Protein AF-A0A7C5I8J3-F1 (afdb_monomer)

Secondary structure (DSSP, 8-state):
--HHHHHHHHHHHHHHHHHHHHHHHHHHHHHHHHHHHHHHHHHHHHHHHHHHHHHHHHHHHHHHHHHHHHHHTT-HHHHHHHHHHHHHHHHHHHHHHHHHGGG--SHHHHHHHHHHHHHHHHHHHHHHHHHHHHHTT---

Mean predicted aligned error: 12.27 Å

Radius of gyration: 30.7 Å; Cα contacts (8 Å, |Δi|>4): 65; chains: 1; bounding box: 68×22×95 Å

Solvent-accessible surface area (backbone atoms only — not comparable to full-atom values): 7426 Å² total; per-residue (Å²): 135,61,70,66,63,57,50,52,50,52,54,50,52,50,49,52,50,52,50,52,52,47,53,51,52,51,54,51,51,51,52,51,49,54,53,48,51,53,51,49,52,53,51,51,51,52,55,51,49,53,51,50,42,54,48,26,53,50,48,25,53,51,18,51,53,41,26,56,52,18,60,75,68,71,34,66,68,55,21,54,53,15,50,51,47,22,54,55,25,48,53,52,35,54,50,49,52,62,67,47,52,84,69,44,82,49,69,67,52,46,46,54,50,48,55,51,52,51,50,48,65,62,46,52,60,54,53,52,52,49,53,55,28,58,74,68,70,53,78,129

Structure (mmCIF, N/CA/C/O backbone):
data_AF-A0A7C5I8J3-F1
#
_entry.id   AF-A0A7C5I8J3-F1
#
loop_
_atom_site.group_PDB
_atom_site.id
_atom_site.type_symbol
_atom_site.label_atom_id
_atom_site.label_alt_id
_atom_site.label_comp_id
_atom_site.label_asym_id
_atom_site.label_entity_id
_atom_site.label_seq_id
_atom_site.pdbx_PDB_ins_code
_atom_site.Cartn_x
_atom_site.Cartn_y
_atom_site.Cartn_z
_atom_site.occupancy
_atom_site.B_iso_or_equiv
_atom_site.auth_seq_id
_atom_site.auth_comp_id
_atom_site.auth_asym_id
_atom_site.auth_atom_id
_atom_site.pdbx_PDB_model_num
ATOM 1 N N . MET A 1 1 ? -47.243 6.351 64.656 1.00 54.06 1 MET A N 1
ATOM 2 C CA . MET A 1 1 ? -46.276 6.703 63.588 1.00 54.06 1 MET A CA 1
ATOM 3 C C . MET A 1 1 ? -46.501 8.153 63.192 1.00 54.06 1 MET A C 1
ATOM 5 O O . MET A 1 1 ? -47.530 8.449 62.604 1.00 54.06 1 MET A O 1
ATOM 9 N N . THR A 1 2 ? -45.599 9.058 63.569 1.00 67.75 2 THR A N 1
ATOM 10 C CA . THR A 1 2 ? -45.704 10.493 63.262 1.00 67.75 2 THR A CA 1
ATOM 11 C C . THR A 1 2 ? -45.425 10.755 61.780 1.00 67.75 2 THR A C 1
ATOM 13 O O . THR A 1 2 ? -44.567 10.112 61.175 1.00 67.75 2 THR A O 1
ATOM 16 N N . ILE A 1 3 ? -46.170 11.692 61.189 1.00 67.44 3 ILE A N 1
ATOM 17 C CA . ILE A 1 3 ? -46.154 12.052 59.759 1.00 67.44 3 ILE A CA 1
ATOM 18 C C . ILE A 1 3 ? -44.727 12.327 59.245 1.00 67.44 3 ILE A C 1
ATOM 20 O O . ILE A 1 3 ? -44.374 11.885 58.152 1.00 67.44 3 ILE A O 1
ATOM 24 N N . GLY A 1 4 ? -43.863 12.923 60.076 1.00 66.44 4 GLY A N 1
ATOM 25 C CA . GLY A 1 4 ? -42.452 13.162 59.748 1.00 66.44 4 GLY A CA 1
ATOM 26 C C . GLY A 1 4 ? -41.639 11.894 59.455 1.00 66.44 4 GLY A C 1
ATOM 27 O O . GLY A 1 4 ? -40.790 11.906 58.569 1.00 66.44 4 GLY A O 1
ATOM 28 N N . LYS A 1 5 ? -41.940 10.763 60.113 1.00 70.94 5 LYS A N 1
ATOM 29 C CA . LYS A 1 5 ? -41.229 9.491 59.891 1.00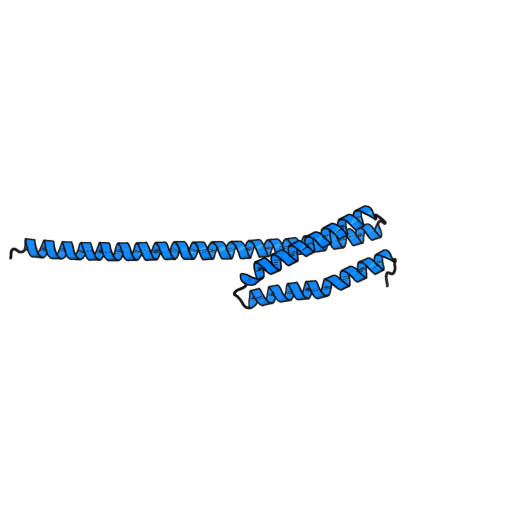 70.94 5 LYS A CA 1
ATOM 30 C C . LYS A 1 5 ? -41.603 8.844 58.549 1.00 70.94 5 LYS A C 1
ATOM 32 O O . LYS A 1 5 ? -40.764 8.192 57.940 1.00 70.94 5 LYS A O 1
ATOM 37 N N . LYS A 1 6 ? -42.837 9.049 58.066 1.00 63.47 6 LYS A N 1
ATOM 38 C CA . LYS A 1 6 ? -43.273 8.608 56.725 1.00 63.47 6 LYS A CA 1
ATOM 39 C C . LYS A 1 6 ? -42.692 9.494 55.623 1.00 63.47 6 LYS A C 1
ATOM 41 O O . LYS A 1 6 ? -42.271 8.973 54.595 1.00 63.47 6 LYS A O 1
ATOM 46 N N . LEU A 1 7 ? -42.624 10.805 55.867 1.00 75.06 7 LEU A N 1
ATOM 47 C CA . LEU A 1 7 ? -42.045 11.758 54.923 1.00 75.06 7 LEU A CA 1
ATOM 48 C C . LEU A 1 7 ? -40.552 11.471 54.705 1.00 75.06 7 LEU A C 1
ATOM 50 O O . LEU A 1 7 ? -40.147 11.248 53.568 1.00 75.06 7 LEU A O 1
ATOM 54 N N . MET A 1 8 ? -39.773 11.337 55.788 1.00 79.62 8 MET A N 1
ATOM 55 C CA . MET A 1 8 ? -38.348 10.981 55.710 1.00 79.62 8 MET A CA 1
ATOM 56 C C . MET A 1 8 ? -38.104 9.640 55.012 1.00 79.62 8 MET A C 1
ATOM 58 O O . MET A 1 8 ? -37.170 9.534 54.223 1.00 79.62 8 MET A O 1
ATOM 62 N N . LEU A 1 9 ? -38.950 8.631 55.257 1.00 81.19 9 LEU A N 1
ATOM 63 C CA . LEU A 1 9 ? -38.836 7.338 54.579 1.00 81.19 9 LEU A CA 1
ATOM 64 C C . LEU A 1 9 ? -39.049 7.485 53.063 1.00 81.19 9 LEU A C 1
ATOM 66 O O . LEU A 1 9 ? -38.284 6.930 52.283 1.00 81.19 9 LEU A O 1
ATOM 70 N N . SER A 1 10 ? -40.048 8.270 52.642 1.00 77.50 10 SER A N 1
ATOM 71 C CA . SER A 1 10 ? -40.313 8.510 51.218 1.00 77.50 10 SER A CA 1
ATOM 72 C C . SER A 1 10 ? -39.188 9.292 50.535 1.00 77.50 10 SER A C 1
ATOM 74 O O . SER A 1 10 ? -38.764 8.923 49.443 1.00 77.50 10 SER A O 1
ATOM 76 N N . THR A 1 11 ? -38.638 10.313 51.202 1.00 82.06 11 THR A N 1
ATOM 77 C CA . THR A 1 11 ? -37.512 11.099 50.687 1.00 82.06 11 THR A CA 1
ATOM 78 C C . THR A 1 11 ? -36.257 10.241 50.560 1.00 82.06 11 THR A C 1
ATOM 80 O O . THR A 1 11 ? -35.567 10.328 49.549 1.00 82.06 11 THR A O 1
ATOM 83 N N . ALA A 1 12 ? -35.985 9.370 51.538 1.00 81.00 12 ALA A N 1
ATOM 84 C CA . ALA A 1 12 ? -34.849 8.454 51.492 1.00 81.00 12 ALA A CA 1
ATOM 85 C C . ALA A 1 12 ? -34.964 7.452 50.331 1.00 81.00 12 ALA A C 1
ATOM 87 O O . ALA A 1 12 ? -33.996 7.241 49.604 1.00 81.00 12 ALA A O 1
ATOM 88 N N . VAL A 1 13 ? -36.155 6.885 50.106 1.00 82.56 13 VAL A N 1
ATOM 89 C CA . VAL A 1 13 ? -36.412 5.976 48.975 1.00 82.56 13 VAL A CA 1
ATOM 90 C C . VAL A 1 13 ? -36.240 6.692 47.633 1.00 82.56 13 VAL A C 1
ATOM 92 O O . VAL A 1 13 ? -35.612 6.146 46.727 1.00 82.56 13 VAL A O 1
ATOM 95 N N . LEU A 1 14 ? -36.735 7.928 47.513 1.00 76.31 14 LEU A N 1
ATOM 96 C CA . LEU A 1 14 ? -36.566 8.736 46.305 1.00 76.31 14 LEU A CA 1
ATOM 97 C C . LEU A 1 14 ? -35.083 9.019 46.021 1.00 76.31 14 LEU A C 1
ATOM 99 O O . LEU A 1 14 ? -34.639 8.911 44.881 1.00 76.31 14 LEU A O 1
ATOM 103 N N . PHE A 1 15 ? -34.304 9.323 47.062 1.00 84.75 15 PHE A N 1
ATOM 104 C CA . PHE A 1 15 ? -32.867 9.571 46.945 1.00 84.75 15 PHE A CA 1
ATOM 105 C C . PHE A 1 15 ? -32.113 8.334 46.447 1.00 84.75 15 PHE A C 1
ATOM 107 O O . PHE A 1 15 ? -31.292 8.440 45.540 1.00 84.75 15 PHE A O 1
ATOM 114 N N . VAL A 1 16 ? -32.427 7.152 46.985 1.00 84.56 16 VAL A N 1
ATOM 115 C CA . VAL A 1 16 ? -31.823 5.883 46.546 1.00 84.56 16 VAL A CA 1
ATOM 116 C C . VAL A 1 16 ? -32.159 5.586 45.084 1.00 84.56 16 VAL A C 1
ATOM 118 O O . VAL A 1 16 ? -31.279 5.178 44.328 1.00 84.56 16 VAL A O 1
ATOM 121 N N . LEU A 1 17 ? -33.399 5.843 44.660 1.00 70.38 17 LEU A N 1
ATOM 122 C CA . LEU A 1 17 ? -33.818 5.698 43.264 1.00 70.38 17 LEU A CA 1
ATOM 123 C C . LEU A 1 17 ? -33.049 6.639 42.332 1.00 70.38 17 LEU A C 1
ATOM 125 O O . LEU A 1 17 ? -32.536 6.196 41.307 1.00 70.38 17 LEU A O 1
ATOM 129 N N . ILE A 1 18 ? -32.918 7.915 42.702 1.00 78.50 18 ILE A N 1
ATOM 130 C CA . ILE A 1 18 ? -32.176 8.905 41.907 1.00 78.50 18 ILE A CA 1
ATOM 131 C C . ILE A 1 18 ? -30.697 8.517 41.806 1.00 78.50 18 ILE A C 1
ATOM 133 O O . ILE A 1 18 ? -30.127 8.549 40.714 1.00 78.50 18 ILE A O 1
ATOM 137 N N . VAL A 1 19 ? -30.079 8.099 42.914 1.00 80.25 19 VAL A N 1
ATOM 138 C CA . VAL A 1 19 ? -28.679 7.649 42.930 1.00 80.25 19 VAL A CA 1
ATOM 139 C C . VAL A 1 19 ? -28.504 6.398 42.065 1.00 80.25 19 VAL A C 1
ATOM 141 O O . VAL A 1 19 ? -27.575 6.340 41.262 1.00 80.25 19 VAL A O 1
ATOM 144 N N . GLY A 1 20 ? -29.426 5.435 42.149 1.00 74.06 20 GLY A N 1
ATOM 145 C CA . GLY A 1 20 ? -29.401 4.224 41.326 1.00 74.06 20 GLY A CA 1
ATOM 146 C C . GLY A 1 20 ? -29.495 4.521 39.825 1.00 74.06 20 GLY A C 1
ATOM 147 O O . GLY A 1 20 ? -28.692 4.013 39.042 1.00 74.06 20 GLY A O 1
ATOM 148 N N . ILE A 1 21 ? -30.416 5.404 39.423 1.00 68.44 21 ILE A N 1
ATOM 149 C CA . ILE A 1 21 ? -30.555 5.850 38.026 1.00 68.44 21 ILE A CA 1
ATOM 150 C C . ILE A 1 21 ? -29.317 6.636 37.568 1.00 68.44 21 ILE A C 1
ATOM 152 O O . ILE A 1 21 ? -28.889 6.484 36.422 1.00 68.44 21 ILE A O 1
ATOM 156 N N . SER A 1 22 ? -28.707 7.432 38.449 1.00 75.44 22 SER A N 1
ATOM 157 C CA . SER A 1 22 ? -27.502 8.214 38.134 1.00 75.44 22 SER A CA 1
ATOM 158 C C . SER A 1 22 ? -26.294 7.313 37.880 1.00 75.44 22 SER A C 1
ATOM 160 O O . SER A 1 22 ? -25.596 7.496 36.886 1.00 75.44 22 SER A O 1
ATOM 162 N N . ILE A 1 23 ? -26.083 6.292 38.718 1.00 76.56 23 ILE A N 1
ATOM 163 C CA . ILE A 1 23 ? -25.011 5.302 38.529 1.00 76.56 23 ILE A CA 1
ATOM 164 C C . ILE A 1 23 ? -25.228 4.534 37.223 1.00 76.56 23 IL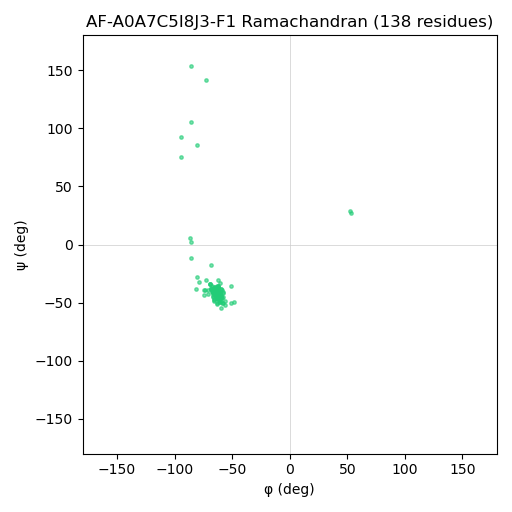E A C 1
ATOM 166 O O . ILE A 1 23 ? -24.293 4.369 36.438 1.00 76.56 23 ILE A O 1
ATOM 170 N N . ASN A 1 24 ? -26.467 4.110 36.958 1.00 67.38 24 ASN A N 1
ATOM 171 C CA . ASN A 1 24 ? -26.798 3.394 35.732 1.00 67.38 24 ASN A CA 1
ATOM 172 C C . ASN A 1 24 ? -26.533 4.258 34.487 1.00 67.38 24 ASN A C 1
ATOM 174 O O . ASN A 1 24 ? -25.839 3.819 33.572 1.00 67.38 24 ASN A O 1
ATOM 178 N N . THR A 1 25 ? -26.992 5.512 34.492 1.00 69.94 25 THR A N 1
ATOM 179 C CA . THR A 1 25 ? -26.761 6.483 33.407 1.00 69.94 25 THR A CA 1
ATOM 180 C C . THR A 1 25 ? -25.274 6.764 33.202 1.00 69.94 25 THR A C 1
ATOM 182 O O . THR A 1 25 ? -24.804 6.760 32.068 1.00 69.94 25 THR A O 1
ATOM 185 N N . PHE A 1 26 ? -24.511 6.942 34.282 1.00 73.75 26 PHE A N 1
ATOM 186 C CA . PHE A 1 26 ? -23.070 7.177 34.203 1.00 73.75 26 PHE A CA 1
ATOM 187 C C . PHE A 1 26 ? -22.326 5.968 33.623 1.00 73.75 26 PHE A C 1
ATOM 189 O O . PHE A 1 26 ? -21.450 6.128 32.778 1.00 73.75 26 PHE A O 1
ATOM 196 N N . SER A 1 27 ? -22.716 4.752 34.014 1.00 67.50 27 SER A N 1
ATOM 197 C CA . SER A 1 27 ? -22.131 3.519 33.478 1.00 67.50 27 SER A CA 1
ATOM 198 C C . SER A 1 27 ? -22.488 3.268 32.007 1.00 67.50 27 SER A C 1
ATOM 200 O O . SER A 1 27 ? -21.672 2.751 31.249 1.00 67.50 27 SER A O 1
ATOM 202 N N . ALA A 1 28 ? -23.693 3.648 31.579 1.00 58.81 28 ALA A N 1
ATOM 203 C CA . ALA A 1 28 ? -24.101 3.562 30.182 1.00 58.81 28 ALA A CA 1
ATOM 204 C C . ALA A 1 28 ? -23.361 4.602 29.326 1.00 58.81 28 ALA A C 1
ATOM 206 O O . ALA A 1 28 ? -22.864 4.269 28.253 1.00 58.81 28 ALA A O 1
ATOM 207 N N . ALA A 1 29 ? -23.225 5.832 29.828 1.00 62.09 29 ALA A N 1
ATOM 208 C CA . ALA A 1 29 ? -22.487 6.900 29.162 1.00 62.09 29 ALA A CA 1
ATOM 209 C C . ALA A 1 29 ? -20.991 6.573 29.024 1.00 62.09 29 ALA A C 1
ATOM 211 O O . ALA A 1 29 ? -20.419 6.804 27.962 1.00 62.09 29 ALA A O 1
ATOM 212 N N . SER A 1 30 ? -20.365 5.984 30.048 1.00 66.31 30 SER A N 1
ATOM 213 C CA . SER A 1 30 ? -18.953 5.588 29.978 1.00 66.31 30 SER A CA 1
ATOM 214 C C . SER A 1 30 ? -18.710 4.427 29.011 1.00 66.31 30 SER A C 1
ATOM 216 O O . SER A 1 30 ? -17.739 4.462 28.261 1.00 66.31 30 SER A O 1
ATOM 218 N N . ARG A 1 31 ? -19.618 3.441 28.955 1.00 65.44 31 ARG A N 1
ATOM 219 C CA . ARG A 1 31 ? -19.559 2.340 27.973 1.00 65.44 31 ARG A CA 1
ATOM 220 C C . ARG A 1 31 ? -19.752 2.824 26.538 1.00 65.44 31 ARG A C 1
ATOM 222 O O . ARG A 1 31 ? -19.065 2.348 25.641 1.00 65.44 31 ARG A O 1
ATOM 229 N N . LEU A 1 32 ? -20.670 3.766 26.321 1.00 57.78 32 LEU A N 1
ATOM 230 C CA . LEU A 1 32 ? -20.849 4.407 25.019 1.00 57.78 32 LEU A CA 1
ATOM 231 C C . LEU A 1 32 ? -19.606 5.208 24.624 1.00 57.78 32 LEU A C 1
ATOM 233 O O . LEU A 1 32 ? -19.183 5.116 23.480 1.00 57.78 32 LEU A O 1
ATOM 237 N N . GLY A 1 33 ? -18.991 5.928 25.568 1.00 60.72 33 GLY A N 1
ATOM 238 C CA . GLY A 1 33 ? -17.736 6.648 25.344 1.00 60.72 33 GLY A CA 1
ATOM 239 C C . GLY A 1 33 ? -16.606 5.725 24.888 1.00 60.72 33 GLY A C 1
ATOM 240 O O . GLY A 1 33 ? -16.007 5.977 23.848 1.00 60.72 33 GLY A O 1
ATOM 241 N N . SER A 1 34 ? -16.381 4.612 25.595 1.00 64.12 34 SER A N 1
ATOM 242 C CA . SER A 1 34 ? -15.335 3.648 25.224 1.00 64.12 34 SER A CA 1
ATOM 243 C C . SER A 1 34 ? -15.615 2.945 23.891 1.00 64.12 34 SER A C 1
ATOM 245 O O . SER A 1 34 ? -14.701 2.719 23.109 1.00 64.12 34 SER A O 1
ATOM 247 N N . GLN A 1 35 ? -16.878 2.614 23.599 1.00 61.41 35 GLN A N 1
ATOM 248 C CA . GLN A 1 35 ? -17.250 2.013 22.311 1.00 61.41 35 GLN A CA 1
ATOM 249 C C . GLN A 1 35 ? -17.093 2.997 21.150 1.00 61.41 35 GLN A C 1
ATOM 251 O O . GLN A 1 35 ? -16.673 2.607 20.065 1.00 61.41 35 GLN A O 1
ATOM 256 N N . LEU A 1 36 ? -17.424 4.270 21.370 1.00 55.94 36 LEU A N 1
ATOM 257 C CA . LEU A 1 36 ? -17.260 5.316 20.371 1.00 55.94 36 LEU A CA 1
ATOM 258 C C . LEU A 1 36 ? -15.774 5.565 20.086 1.00 55.94 36 LEU A C 1
A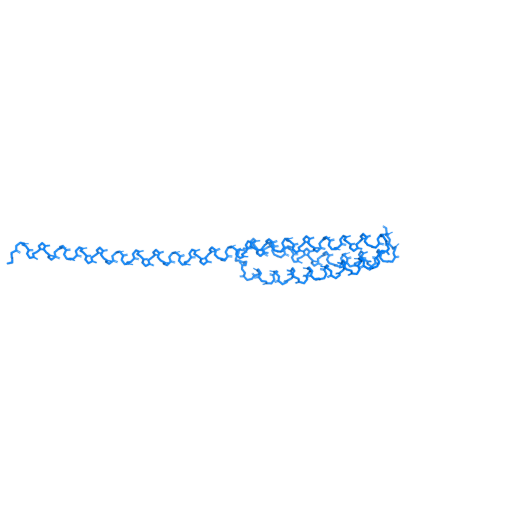TOM 260 O O . LEU A 1 36 ? -15.401 5.687 18.927 1.00 55.94 36 LEU A O 1
ATOM 264 N N . GLU A 1 37 ? -14.927 5.575 21.114 1.00 64.19 37 GLU A N 1
ATOM 265 C CA . GLU A 1 37 ? -13.472 5.712 20.979 1.00 64.19 37 GLU A CA 1
ATOM 266 C C . GLU A 1 37 ? -12.840 4.533 20.215 1.00 64.19 37 GLU A C 1
ATOM 268 O O . GLU A 1 37 ? -12.023 4.748 19.317 1.00 64.19 37 GLU A O 1
ATOM 273 N N . ASP A 1 38 ? -13.291 3.300 20.470 1.00 65.69 38 ASP A N 1
ATOM 274 C CA . ASP A 1 38 ? -12.876 2.107 19.717 1.00 65.69 38 ASP A CA 1
ATOM 275 C C . ASP A 1 38 ? -13.285 2.176 18.237 1.00 65.69 38 ASP A C 1
ATOM 277 O O . ASP A 1 38 ? -12.494 1.848 17.348 1.00 65.69 38 ASP A O 1
ATOM 281 N N . VAL A 1 39 ? -14.520 2.603 17.951 1.00 60.19 39 VAL A N 1
ATOM 282 C CA . VAL A 1 39 ? -15.017 2.760 16.574 1.00 60.19 39 VAL A CA 1
ATOM 283 C C . VAL A 1 39 ? -14.260 3.873 15.857 1.00 60.19 39 VAL A C 1
ATOM 285 O O . VAL A 1 39 ? -13.815 3.677 14.729 1.00 60.19 39 VAL A O 1
ATOM 288 N N . ILE A 1 40 ? -14.056 5.012 16.520 1.00 59.59 40 ILE A N 1
ATOM 289 C CA . ILE A 1 40 ? -13.299 6.144 15.982 1.00 59.59 40 ILE A CA 1
ATOM 290 C C . ILE A 1 40 ? -11.867 5.715 15.648 1.00 59.59 40 ILE A C 1
ATOM 292 O O . ILE A 1 40 ? -11.391 5.990 14.551 1.00 59.59 40 ILE A O 1
ATOM 296 N N . THR A 1 41 ? -11.196 4.992 16.545 1.00 62.38 41 THR A N 1
ATOM 297 C CA . THR A 1 41 ? -9.820 4.524 16.325 1.00 62.38 41 THR A CA 1
ATOM 298 C C . THR A 1 41 ? -9.739 3.565 15.138 1.00 62.38 41 THR A C 1
ATOM 300 O O . THR A 1 41 ? -8.871 3.716 14.281 1.00 62.38 41 THR A O 1
ATOM 303 N N . LYS A 1 42 ? -10.674 2.612 15.027 1.00 62.06 42 LYS A N 1
ATOM 304 C CA . LYS A 1 42 ? -10.728 1.684 13.886 1.00 62.06 42 LYS A CA 1
ATOM 305 C C . LYS A 1 42 ? -11.005 2.400 12.565 1.00 62.06 42 LYS A C 1
ATOM 307 O O . LYS A 1 42 ? -10.374 2.076 11.563 1.00 62.06 42 LYS A O 1
ATOM 312 N N . GLU A 1 43 ? -11.912 3.372 12.555 1.00 61.81 43 GLU A N 1
ATOM 313 C CA . GLU A 1 43 ? -12.209 4.169 11.361 1.00 61.81 43 GLU A CA 1
ATOM 314 C C . GLU A 1 43 ? -11.024 5.060 10.957 1.00 61.81 43 GLU A C 1
ATOM 316 O O . GLU A 1 43 ? -10.678 5.115 9.777 1.00 61.81 43 GLU A O 1
ATOM 321 N N . PHE A 1 44 ? -10.319 5.674 11.914 1.00 62.22 44 PHE A N 1
ATOM 322 C CA . PHE A 1 44 ? -9.087 6.418 11.625 1.00 62.22 44 PHE A CA 1
ATOM 323 C C . PHE A 1 44 ? -8.005 5.528 11.006 1.00 62.22 44 PHE A C 1
ATOM 325 O O . PHE A 1 44 ? -7.383 5.933 10.026 1.00 62.22 44 PHE A O 1
ATOM 332 N N . VAL A 1 45 ? -7.819 4.306 11.515 1.00 71.31 45 VAL A N 1
ATOM 333 C CA . VAL A 1 45 ? -6.849 3.349 10.959 1.00 71.31 45 VAL A CA 1
ATOM 334 C C . VAL A 1 45 ? -7.227 2.930 9.533 1.00 71.31 45 VAL A C 1
ATOM 336 O O . VAL A 1 45 ? -6.354 2.865 8.671 1.00 71.31 45 VAL A O 1
ATOM 339 N N . LYS A 1 46 ? -8.517 2.707 9.239 1.00 70.25 46 LYS A N 1
ATOM 340 C CA . LYS A 1 46 ? -8.981 2.404 7.870 1.00 70.25 46 LYS A CA 1
ATOM 341 C C . LYS A 1 46 ? -8.695 3.558 6.904 1.00 70.25 46 LYS A C 1
ATOM 343 O O . LYS A 1 46 ? -8.229 3.321 5.790 1.00 70.25 46 LYS A O 1
ATOM 348 N N . VAL A 1 47 ? -8.968 4.796 7.320 1.00 74.12 47 VAL A N 1
ATOM 349 C CA . VAL A 1 47 ? -8.735 5.993 6.498 1.00 74.12 47 VAL A CA 1
ATOM 350 C C . VAL A 1 47 ? -7.242 6.221 6.255 1.00 74.12 47 VAL A C 1
ATOM 352 O O . VAL A 1 47 ? -6.856 6.516 5.123 1.00 74.12 47 VAL A O 1
ATOM 355 N N . ASP A 1 48 ? -6.402 6.054 7.277 1.00 73.75 48 ASP A N 1
ATOM 356 C CA . ASP A 1 48 ? -4.949 6.204 7.157 1.00 73.75 48 ASP A CA 1
ATOM 357 C C . ASP A 1 48 ? -4.341 5.123 6.249 1.00 73.75 48 ASP A C 1
ATOM 359 O O . ASP A 1 48 ? -3.640 5.443 5.288 1.00 73.75 48 ASP A O 1
ATOM 363 N N . LEU A 1 49 ? -4.711 3.851 6.449 1.00 76.56 49 LEU A N 1
ATOM 364 C CA . LEU A 1 49 ? -4.281 2.747 5.582 1.00 76.56 49 LEU A CA 1
ATOM 365 C C . LEU A 1 49 ? -4.746 2.938 4.136 1.00 76.56 49 LEU A C 1
ATOM 367 O O . LEU A 1 49 ? -3.966 2.721 3.212 1.00 76.56 49 LEU A O 1
ATOM 371 N N . SER A 1 50 ? -5.981 3.397 3.910 1.00 76.00 50 SER A N 1
ATOM 372 C CA . SER A 1 50 ? -6.471 3.685 2.557 1.00 76.00 50 SER A CA 1
ATOM 373 C C . SER A 1 50 ? -5.665 4.793 1.874 1.00 76.00 50 SER A C 1
ATOM 375 O O . SER A 1 50 ? -5.379 4.690 0.678 1.00 76.00 50 SER A O 1
ATOM 377 N N . GLN A 1 51 ? -5.289 5.848 2.602 1.00 75.50 51 GLN A N 1
ATOM 378 C CA . GLN A 1 51 ? -4.427 6.904 2.068 1.00 75.50 51 GLN A CA 1
ATOM 379 C C . GLN A 1 51 ? -3.014 6.384 1.790 1.00 75.50 51 GLN A C 1
ATOM 381 O O . GLN A 1 51 ? -2.431 6.704 0.752 1.00 75.50 51 GLN A O 1
ATOM 386 N N . ALA A 1 52 ? -2.482 5.549 2.681 1.00 77.44 52 ALA A N 1
ATOM 387 C CA . ALA A 1 52 ? -1.169 4.943 2.541 1.00 77.44 52 ALA A CA 1
ATOM 388 C C . ALA A 1 52 ? -1.093 4.017 1.313 1.00 77.44 52 ALA A C 1
ATOM 390 O O . ALA A 1 52 ? -0.141 4.123 0.538 1.00 77.44 52 ALA A O 1
ATOM 391 N N . ILE A 1 53 ? -2.135 3.212 1.073 1.00 81.19 53 ILE A N 1
ATOM 392 C CA . ILE A 1 53 ? -2.305 2.385 -0.133 1.00 81.19 53 ILE A CA 1
ATOM 393 C C . ILE A 1 53 ? -2.319 3.264 -1.387 1.00 81.19 53 ILE A C 1
ATOM 395 O O . ILE A 1 53 ? -1.564 3.017 -2.329 1.00 81.19 53 ILE A O 1
ATOM 399 N N . GLY A 1 54 ? -3.133 4.326 -1.397 1.00 71.69 54 GLY A N 1
ATOM 400 C CA . GLY A 1 54 ? -3.198 5.259 -2.525 1.00 71.69 54 GLY A CA 1
ATOM 401 C C . GLY A 1 54 ? -1.837 5.886 -2.835 1.00 71.69 54 GLY A C 1
ATOM 402 O O . GLY A 1 54 ? -1.401 5.910 -3.987 1.00 71.69 54 GLY A O 1
ATOM 403 N N . LYS A 1 55 ? -1.115 6.325 -1.799 1.00 77.06 55 LYS A N 1
ATOM 404 C CA . LYS A 1 55 ? 0.252 6.840 -1.929 1.00 77.06 55 LYS A CA 1
ATOM 405 C C . LYS A 1 55 ? 1.211 5.780 -2.479 1.00 77.06 55 LYS A C 1
ATOM 407 O O . LYS A 1 55 ? 1.983 6.092 -3.382 1.00 77.06 55 LYS A O 1
ATOM 412 N N . GLY A 1 56 ? 1.134 4.541 -1.992 1.00 74.56 56 GLY A N 1
ATOM 413 C CA . GLY A 1 56 ? 1.946 3.419 -2.471 1.00 74.56 56 GLY A CA 1
ATOM 414 C C . GLY A 1 56 ? 1.753 3.150 -3.965 1.00 74.56 56 GLY A C 1
ATOM 415 O O . GLY A 1 56 ? 2.730 2.982 -4.694 1.00 74.56 56 GLY A O 1
ATOM 416 N N . VAL A 1 57 ? 0.511 3.216 -4.454 1.00 77.19 57 VAL A N 1
ATOM 417 C CA . VAL A 1 57 ? 0.205 3.096 -5.889 1.00 77.19 57 VAL A CA 1
ATOM 418 C C . VAL A 1 57 ? 0.839 4.235 -6.696 1.00 77.19 57 VAL A C 1
ATOM 420 O O . VAL A 1 57 ? 1.433 3.982 -7.746 1.00 77.19 57 VAL A O 1
ATOM 423 N N . PHE A 1 58 ? 0.758 5.482 -6.224 1.00 73.19 58 PHE A N 1
ATOM 424 C CA . PHE A 1 58 ? 1.388 6.614 -6.913 1.00 73.19 58 PHE A CA 1
ATOM 425 C C . PHE A 1 58 ? 2.917 6.531 -6.916 1.00 73.19 58 PHE A C 1
ATOM 427 O O . PHE A 1 58 ? 3.532 6.805 -7.946 1.00 73.19 58 PHE A O 1
ATOM 434 N N . GLU A 1 59 ? 3.533 6.127 -5.803 1.00 77.88 59 GLU A N 1
ATOM 435 C CA . GLU A 1 59 ? 4.980 5.894 -5.716 1.00 77.88 59 GLU A CA 1
ATOM 436 C C . GLU A 1 59 ? 5.423 4.812 -6.710 1.00 77.88 59 GLU A C 1
ATOM 438 O O . GLU A 1 59 ? 6.376 5.020 -7.461 1.00 77.88 59 GLU A O 1
ATOM 443 N N . MET A 1 60 ? 4.684 3.701 -6.781 1.00 85.50 60 MET A N 1
ATOM 444 C CA . MET A 1 60 ? 4.927 2.613 -7.729 1.00 85.50 60 MET A CA 1
ATOM 445 C C . MET A 1 60 ? 4.811 3.091 -9.187 1.00 85.50 60 MET A C 1
ATOM 447 O O . MET A 1 60 ? 5.695 2.822 -9.998 1.00 85.50 60 MET A O 1
ATOM 451 N N . GLN A 1 61 ? 3.770 3.858 -9.535 1.00 78.00 61 GLN A N 1
ATOM 452 C CA . GLN A 1 61 ? 3.613 4.411 -10.889 1.00 78.00 61 GLN A CA 1
ATOM 453 C C . GLN A 1 61 ? 4.703 5.430 -11.246 1.00 78.00 61 GLN A C 1
ATOM 455 O O . GLN A 1 61 ? 5.182 5.456 -12.383 1.00 78.00 61 GLN A O 1
ATOM 460 N N . ALA A 1 62 ? 5.100 6.280 -10.298 1.00 75.50 62 ALA A N 1
ATOM 461 C CA . ALA A 1 62 ? 6.167 7.252 -10.502 1.00 75.50 62 ALA A CA 1
ATOM 462 C C . ALA A 1 62 ? 7.515 6.554 -10.726 1.00 75.50 62 ALA A C 1
ATOM 464 O O . ALA A 1 62 ? 8.241 6.916 -11.651 1.00 75.50 62 ALA A O 1
ATOM 465 N N . ALA A 1 63 ? 7.820 5.524 -9.933 1.00 77.44 63 ALA A N 1
ATOM 466 C CA . ALA A 1 63 ? 9.014 4.702 -10.095 1.00 77.44 63 ALA A CA 1
ATOM 467 C C . ALA A 1 63 ? 9.010 3.948 -11.434 1.00 77.44 63 ALA A C 1
ATOM 469 O O . ALA A 1 63 ? 10.012 3.974 -12.148 1.00 77.44 63 ALA A O 1
ATOM 470 N N . ALA A 1 64 ? 7.866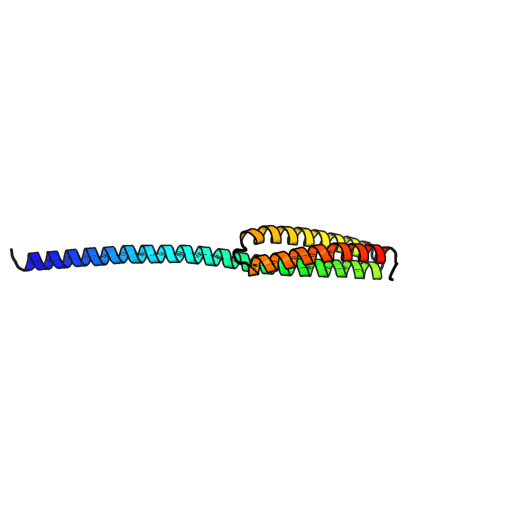 3.379 -11.832 1.00 76.25 64 ALA A N 1
ATOM 471 C CA . ALA A 1 64 ? 7.703 2.741 -13.136 1.00 76.25 64 ALA A CA 1
ATOM 472 C C . ALA A 1 64 ? 8.039 3.713 -14.277 1.00 76.25 64 ALA A C 1
ATOM 474 O O . ALA A 1 64 ? 8.888 3.409 -15.109 1.00 76.25 64 ALA A O 1
ATOM 475 N N . ARG A 1 65 ? 7.445 4.915 -14.288 1.00 78.94 65 ARG A N 1
ATOM 476 C CA . ARG A 1 65 ? 7.748 5.951 -15.296 1.00 78.94 65 ARG A CA 1
ATOM 477 C C . ARG A 1 65 ? 9.201 6.416 -15.240 1.00 78.94 65 ARG A C 1
ATOM 479 O O . ARG A 1 65 ? 9.796 6.655 -16.286 1.00 78.94 65 ARG A O 1
ATOM 486 N N . GLY A 1 66 ? 9.777 6.513 -14.042 1.00 78.56 66 GLY A N 1
ATOM 487 C CA . GLY A 1 66 ? 11.195 6.809 -13.846 1.00 78.56 66 GLY A CA 1
ATOM 488 C C . GLY A 1 66 ? 12.083 5.807 -14.578 1.00 78.56 66 GLY A C 1
ATOM 489 O O . GLY A 1 66 ? 12.927 6.212 -15.369 1.00 78.56 66 GLY A O 1
ATOM 490 N N . ALA A 1 67 ? 11.812 4.508 -14.420 1.00 81.62 67 ALA A N 1
ATOM 491 C CA . ALA A 1 67 ? 12.546 3.454 -15.115 1.00 81.62 67 ALA A CA 1
ATOM 492 C C . ALA A 1 67 ? 12.412 3.575 -16.643 1.00 81.62 67 ALA A C 1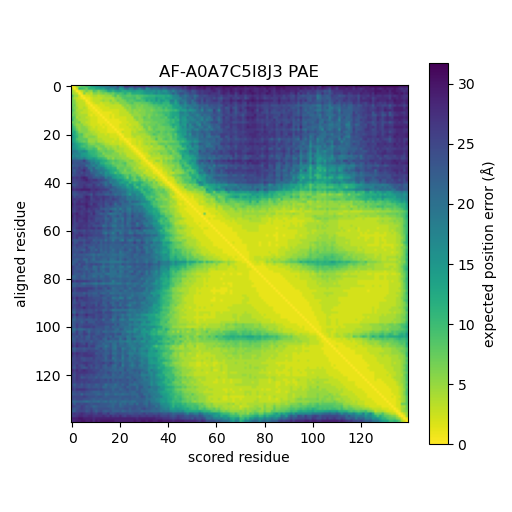
ATOM 494 O O . ALA A 1 67 ? 13.404 3.455 -17.361 1.00 81.62 67 ALA A O 1
ATOM 495 N N . GLN A 1 68 ? 11.213 3.879 -17.149 1.00 79.06 68 GLN A N 1
ATOM 496 C CA . GLN A 1 68 ? 10.984 4.079 -18.585 1.00 79.06 68 GLN A CA 1
ATOM 497 C C . GLN A 1 68 ? 11.774 5.275 -19.139 1.00 79.06 68 GLN A C 1
ATOM 499 O O . GLN A 1 68 ? 12.420 5.155 -20.178 1.00 79.06 68 GLN A O 1
ATOM 504 N N . LEU A 1 69 ? 11.757 6.416 -18.443 1.00 81.56 69 LEU A N 1
ATOM 505 C CA . LEU A 1 69 ? 12.505 7.613 -18.838 1.00 81.56 69 LEU A CA 1
ATOM 506 C C . LEU A 1 69 ? 14.018 7.385 -18.780 1.00 81.56 69 LEU A C 1
ATOM 508 O O . LEU A 1 69 ? 14.739 7.831 -19.669 1.00 81.56 69 LEU A O 1
ATOM 512 N N . SER A 1 70 ? 14.503 6.664 -17.769 1.00 87.19 70 SER A N 1
ATOM 513 C CA . SER A 1 70 ? 15.917 6.304 -17.662 1.00 87.19 70 SER A CA 1
ATOM 514 C C . SER A 1 70 ? 16.383 5.416 -18.814 1.00 87.19 70 SER A C 1
ATOM 516 O O . SER A 1 70 ? 17.489 5.615 -19.304 1.00 87.19 70 SER A O 1
ATOM 518 N N . LEU A 1 71 ? 15.538 4.495 -19.296 1.00 85.44 71 LEU A N 1
ATOM 519 C CA . LEU A 1 71 ? 15.843 3.693 -20.488 1.00 85.44 71 LEU A CA 1
ATOM 520 C C . LEU A 1 71 ? 15.905 4.544 -21.763 1.00 85.44 71 LEU A C 1
ATOM 522 O O . LEU A 1 71 ? 16.773 4.312 -22.596 1.00 85.44 71 LEU A O 1
ATOM 526 N N . ILE A 1 72 ? 15.026 5.541 -21.911 1.00 83.44 72 ILE A N 1
ATOM 527 C CA . ILE A 1 72 ? 15.052 6.473 -23.055 1.00 83.44 72 ILE A CA 1
ATOM 528 C C . ILE A 1 72 ? 16.323 7.334 -23.045 1.00 83.44 72 ILE A C 1
ATOM 530 O O . ILE A 1 72 ? 16.882 7.621 -24.099 1.00 83.44 72 ILE A O 1
ATOM 534 N N . ASN A 1 73 ? 16.783 7.730 -21.858 1.00 85.44 73 ASN A N 1
ATOM 535 C CA . ASN A 1 73 ? 17.974 8.561 -21.681 1.00 85.44 73 AS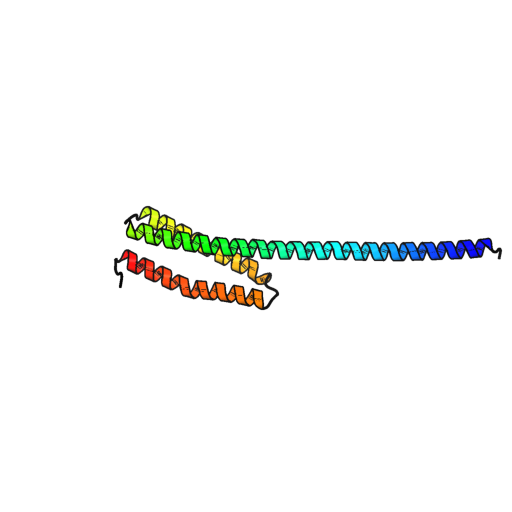N A CA 1
ATOM 536 C C . ASN A 1 73 ? 19.285 7.753 -21.602 1.00 85.44 73 ASN A C 1
ATOM 538 O O . ASN A 1 73 ? 20.326 8.340 -21.315 1.00 85.44 73 ASN A O 1
ATOM 542 N N . ASP A 1 74 ? 19.238 6.430 -21.811 1.00 87.69 74 ASP A N 1
ATOM 543 C CA . ASP A 1 74 ? 20.369 5.501 -21.660 1.00 87.69 74 ASP A CA 1
ATOM 544 C C . ASP A 1 74 ? 21.091 5.612 -20.283 1.00 87.69 74 ASP A C 1
ATOM 546 O O . ASP A 1 74 ? 22.277 5.304 -20.148 1.00 87.69 74 ASP A O 1
ATOM 550 N N . ASP A 1 75 ? 20.376 6.016 -19.221 1.00 89.94 75 ASP A N 1
ATOM 551 C CA . ASP A 1 75 ? 20.910 6.141 -17.856 1.00 89.94 75 ASP A CA 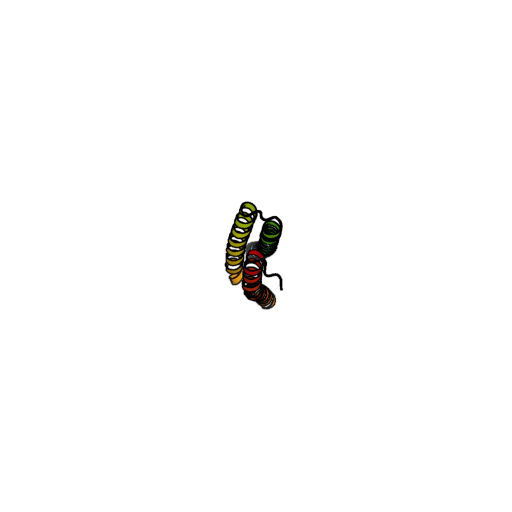1
ATOM 552 C C . ASP A 1 75 ? 20.641 4.870 -17.038 1.00 89.94 75 ASP A C 1
ATOM 554 O O . ASP A 1 75 ? 19.611 4.711 -16.371 1.00 89.94 75 ASP A O 1
ATOM 558 N N . ALA A 1 76 ? 21.611 3.956 -17.059 1.00 88.56 76 ALA A N 1
ATOM 559 C CA . ALA A 1 76 ? 21.535 2.686 -16.341 1.00 88.56 76 ALA A CA 1
ATOM 560 C C . ALA A 1 76 ? 21.431 2.852 -14.810 1.00 88.56 76 ALA A C 1
ATOM 562 O O . ALA A 1 76 ? 20.802 2.029 -14.140 1.00 88.56 76 ALA A O 1
ATOM 563 N N . SER A 1 77 ? 22.018 3.913 -14.248 1.00 91.12 77 SER A N 1
ATOM 564 C CA . SER A 1 77 ? 22.039 4.143 -12.799 1.00 91.12 77 SER A CA 1
ATOM 565 C C . SER A 1 77 ? 20.679 4.615 -12.280 1.00 91.12 77 SER A C 1
ATOM 567 O O . SER A 1 77 ? 20.159 4.098 -11.282 1.00 91.12 77 SER A O 1
ATOM 569 N N . ALA A 1 78 ? 20.052 5.542 -13.009 1.00 86.38 78 ALA A N 1
ATOM 570 C CA . ALA A 1 78 ? 18.709 6.016 -12.718 1.00 86.38 78 ALA A CA 1
ATOM 571 C C . ALA A 1 78 ? 17.660 4.926 -12.983 1.00 86.38 78 ALA A C 1
ATOM 573 O O . ALA A 1 78 ? 16.696 4.813 -12.219 1.00 86.38 78 ALA A O 1
ATOM 574 N N . TYR A 1 79 ? 17.881 4.072 -13.990 1.00 89.81 79 TYR A N 1
ATOM 575 C CA . TYR A 1 79 ? 17.036 2.906 -14.242 1.00 89.81 79 TYR A CA 1
ATOM 576 C C . TYR A 1 79 ? 17.032 1.958 -13.042 1.00 89.81 79 TYR A C 1
ATOM 578 O O . TYR A 1 79 ? 15.971 1.669 -12.492 1.00 89.81 79 TYR A O 1
ATOM 586 N N . GLN A 1 80 ? 18.211 1.528 -12.585 1.00 91.94 80 GLN A N 1
ATOM 587 C CA . GLN A 1 80 ? 18.314 0.586 -11.472 1.00 91.94 80 GLN A CA 1
ATOM 588 C C . GLN A 1 80 ? 17.748 1.168 -10.171 1.00 91.94 80 GLN A C 1
ATOM 590 O O . GLN A 1 80 ? 17.045 0.476 -9.439 1.00 91.94 80 GLN A O 1
ATOM 595 N N . THR A 1 81 ? 17.964 2.464 -9.931 1.00 91.75 81 THR A N 1
ATOM 596 C CA . THR A 1 81 ? 17.347 3.181 -8.805 1.00 91.75 81 THR A CA 1
ATOM 597 C C . THR A 1 81 ? 15.820 3.172 -8.894 1.00 91.75 81 THR A C 1
ATOM 599 O O . THR A 1 81 ? 15.136 2.985 -7.889 1.00 91.75 81 THR A O 1
ATOM 602 N N . SER A 1 82 ? 15.268 3.379 -10.089 1.00 86.69 82 SER A N 1
ATOM 603 C CA . SER A 1 82 ? 13.821 3.413 -10.305 1.00 86.69 82 SER A CA 1
ATOM 604 C C . SER A 1 82 ? 13.184 2.030 -10.163 1.00 86.69 82 SER A C 1
ATOM 606 O O . SER A 1 82 ? 12.131 1.923 -9.541 1.00 86.69 82 SER A O 1
ATOM 608 N N . VAL A 1 83 ? 13.843 0.974 -10.650 1.00 90.94 83 VAL A N 1
ATOM 609 C CA . VAL A 1 83 ? 13.414 -0.421 -10.440 1.00 90.94 83 VAL A CA 1
ATOM 610 C C . VAL A 1 83 ? 13.429 -0.777 -8.953 1.00 90.94 83 VAL A C 1
ATOM 612 O O . VAL A 1 83 ? 12.434 -1.268 -8.436 1.00 90.94 83 VAL A O 1
ATOM 615 N N . GLN A 1 84 ? 14.496 -0.432 -8.227 1.00 91.25 84 GLN A N 1
ATOM 616 C CA . GLN A 1 84 ? 14.563 -0.672 -6.782 1.00 91.25 84 GLN A CA 1
ATOM 617 C C . GLN A 1 84 ? 13.417 0.035 -6.037 1.00 91.25 84 GLN A C 1
ATOM 619 O O . GLN A 1 84 ? 12.727 -0.567 -5.220 1.00 91.25 84 GLN A O 1
ATOM 624 N N . ARG A 1 85 ? 13.162 1.313 -6.359 1.00 84.06 85 ARG A N 1
ATOM 625 C CA . ARG A 1 85 ? 12.058 2.084 -5.758 1.00 84.06 85 ARG A CA 1
ATOM 626 C C . ARG A 1 85 ? 10.691 1.488 -6.067 1.00 84.06 85 ARG A C 1
ATOM 628 O O . ARG A 1 85 ? 9.799 1.568 -5.224 1.00 84.06 85 ARG A O 1
ATOM 635 N N . PHE A 1 86 ? 10.525 0.934 -7.264 1.00 87.88 86 PHE A N 1
ATOM 636 C CA . PHE A 1 86 ? 9.314 0.232 -7.659 1.00 87.88 86 PHE A CA 1
ATOM 637 C C . PHE A 1 86 ? 9.100 -1.013 -6.797 1.00 87.88 86 PHE A C 1
ATOM 639 O O . PHE A 1 86 ? 8.026 -1.162 -6.216 1.00 87.88 86 PHE A O 1
ATOM 646 N N . ASP A 1 87 ? 10.123 -1.860 -6.668 1.00 90.50 87 ASP A N 1
ATOM 647 C CA . ASP A 1 87 ? 10.051 -3.099 -5.890 1.00 90.50 87 ASP A CA 1
ATOM 648 C C . ASP A 1 87 ? 9.760 -2.813 -4.412 1.00 90.50 87 ASP A C 1
ATOM 650 O O . ASP A 1 87 ? 8.881 -3.437 -3.811 1.00 90.50 87 ASP A O 1
ATOM 654 N N . ASP A 1 88 ? 10.422 -1.802 -3.846 1.00 89.62 88 ASP A N 1
ATOM 655 C CA . ASP A 1 88 ? 10.193 -1.370 -2.469 1.00 89.62 88 ASP A CA 1
ATOM 656 C C . ASP A 1 88 ? 8.759 -0.838 -2.271 1.00 89.62 88 ASP A C 1
ATOM 658 O O . ASP A 1 88 ? 8.117 -1.131 -1.259 1.00 89.62 88 ASP A O 1
ATOM 662 N N . ALA A 1 89 ? 8.238 -0.050 -3.220 1.00 85.50 89 ALA A N 1
ATOM 663 C CA . ALA A 1 89 ? 6.868 0.468 -3.169 1.00 85.50 89 ALA A CA 1
ATOM 664 C C . ALA A 1 89 ? 5.830 -0.655 -3.302 1.00 85.50 89 ALA A C 1
ATOM 666 O O . ALA A 1 89 ? 4.846 -0.671 -2.563 1.00 85.50 89 ALA A O 1
ATOM 667 N N . LEU A 1 90 ? 6.072 -1.627 -4.185 1.00 88.44 90 LEU A N 1
ATOM 668 C CA . LEU A 1 90 ? 5.217 -2.797 -4.361 1.00 88.44 90 LEU A CA 1
ATOM 669 C C . LEU A 1 90 ? 5.188 -3.674 -3.102 1.00 88.44 90 LEU A C 1
ATOM 671 O O . LEU A 1 90 ? 4.120 -4.141 -2.703 1.00 88.44 90 LEU A O 1
ATOM 675 N N . ALA A 1 91 ? 6.338 -3.890 -2.460 1.00 90.19 91 ALA A N 1
ATOM 676 C CA . ALA A 1 91 ? 6.418 -4.636 -1.208 1.00 90.19 91 ALA A CA 1
ATOM 677 C C . ALA A 1 91 ? 5.615 -3.950 -0.090 1.00 90.19 91 ALA A C 1
ATOM 679 O O . ALA A 1 91 ? 4.806 -4.605 0.570 1.00 90.19 91 ALA A O 1
ATOM 680 N N . ARG A 1 92 ? 5.767 -2.626 0.068 1.00 87.88 92 ARG A N 1
ATOM 681 C CA . ARG A 1 92 ? 4.978 -1.839 1.033 1.00 87.88 92 ARG A CA 1
ATOM 682 C C . ARG A 1 92 ? 3.482 -1.901 0.741 1.00 87.88 92 ARG A C 1
ATOM 684 O O . ARG A 1 92 ? 2.697 -2.121 1.657 1.00 87.88 92 ARG A O 1
ATOM 691 N N . LEU A 1 93 ? 3.090 -1.750 -0.523 1.00 86.12 93 LEU A N 1
ATOM 692 C CA . LEU A 1 93 ? 1.690 -1.807 -0.938 1.00 86.12 93 LEU A CA 1
ATOM 693 C C . LEU A 1 93 ? 1.057 -3.164 -0.600 1.00 86.12 93 LEU A C 1
ATOM 695 O O . LEU A 1 93 ? -0.040 -3.209 -0.051 1.00 86.12 93 LEU A O 1
ATOM 699 N N . ARG A 1 94 ? 1.764 -4.271 -0.861 1.00 88.62 94 ARG A N 1
ATOM 700 C CA . ARG A 1 94 ? 1.310 -5.622 -0.487 1.00 88.62 94 ARG A CA 1
ATOM 701 C C . ARG A 1 94 ? 1.138 -5.776 1.019 1.00 88.62 94 ARG A C 1
ATOM 703 O O . ARG A 1 94 ? 0.141 -6.336 1.456 1.00 88.62 94 ARG A O 1
ATOM 710 N N . GLN A 1 95 ? 2.078 -5.257 1.806 1.00 87.25 95 GLN A N 1
ATOM 711 C CA . GLN A 1 95 ? 1.965 -5.284 3.262 1.00 87.25 95 GLN A CA 1
ATOM 712 C C . GLN A 1 95 ? 0.726 -4.510 3.742 1.00 87.25 95 GLN A C 1
ATOM 714 O O . GLN A 1 95 ? -0.053 -5.033 4.532 1.00 87.25 95 GLN A O 1
ATOM 719 N N . GLN A 1 96 ? 0.501 -3.302 3.223 1.00 84.88 96 GLN A N 1
ATOM 720 C CA . GLN A 1 96 ? -0.653 -2.473 3.588 1.00 84.88 96 GLN A CA 1
ATOM 721 C C . GLN A 1 96 ? -1.991 -3.122 3.204 1.00 84.88 96 GLN A C 1
ATOM 723 O O . GLN A 1 96 ? -2.970 -3.006 3.939 1.00 84.88 96 GLN A O 1
ATOM 728 N N . ILE A 1 97 ? -2.034 -3.830 2.071 1.00 86.88 97 ILE A N 1
ATOM 729 C CA . ILE A 1 97 ? -3.196 -4.623 1.649 1.00 86.88 97 ILE A CA 1
ATOM 730 C C . ILE A 1 97 ? -3.499 -5.732 2.666 1.00 86.88 97 ILE A C 1
ATOM 732 O O . ILE A 1 97 ? -4.654 -5.907 3.055 1.00 86.88 97 ILE A O 1
ATOM 736 N N . GLU A 1 98 ? -2.484 -6.452 3.142 1.00 88.06 98 GLU A N 1
ATOM 737 C CA . GLU A 1 98 ? -2.674 -7.493 4.159 1.00 88.06 98 GLU A CA 1
ATOM 738 C C . GLU A 1 98 ? -3.093 -6.911 5.520 1.00 88.06 98 GLU A C 1
ATOM 740 O O . GLU A 1 98 ? -3.933 -7.493 6.204 1.00 88.06 98 GLU A O 1
ATOM 745 N N . GLU A 1 99 ? -2.579 -5.735 5.891 1.00 84.69 99 GLU A N 1
ATOM 746 C CA . GLU A 1 99 ? -2.960 -5.029 7.124 1.00 84.69 99 GLU A CA 1
ATOM 747 C C . GLU A 1 99 ? -4.402 -4.500 7.085 1.00 84.69 99 GLU A C 1
ATOM 749 O O . GLU A 1 99 ? -5.111 -4.560 8.093 1.00 84.69 99 GLU A O 1
ATOM 754 N N . VAL A 1 100 ? -4.871 -4.013 5.929 1.00 84.94 100 VAL A N 1
ATOM 755 C CA . VAL A 1 100 ? -6.236 -3.480 5.792 1.00 84.94 100 VAL A CA 1
ATOM 756 C C . VAL A 1 100 ? -7.283 -4.581 5.610 1.00 84.94 100 VAL A C 1
ATOM 758 O O . VAL A 1 100 ? -8.434 -4.403 6.013 1.00 84.94 100 VAL A O 1
ATOM 761 N N . ARG A 1 101 ? -6.908 -5.736 5.044 1.00 84.75 101 ARG A N 1
ATOM 762 C CA . ARG A 1 101 ? -7.812 -6.868 4.783 1.00 84.75 101 ARG A CA 1
ATOM 763 C C . ARG A 1 101 ? -8.684 -7.269 5.986 1.00 84.75 101 ARG A C 1
ATOM 765 O O . ARG A 1 101 ? -9.898 -7.364 5.793 1.00 84.75 101 ARG A O 1
ATOM 772 N N . PRO A 1 102 ? -8.160 -7.475 7.213 1.00 85.75 102 PRO A N 1
ATOM 773 C CA . PRO A 1 102 ? -8.989 -7.834 8.367 1.00 85.75 102 PRO A CA 1
ATOM 774 C C . PRO A 1 102 ? -9.915 -6.703 8.839 1.00 85.75 102 PRO A C 1
ATOM 776 O O . PRO A 1 102 ? -10.872 -6.969 9.562 1.00 85.75 102 PRO A O 1
ATOM 779 N N . LEU A 1 103 ? -9.656 -5.454 8.443 1.00 81.62 103 LEU A N 1
ATOM 780 C CA . LEU A 1 103 ? -10.475 -4.295 8.803 1.00 81.62 103 LEU A CA 1
ATOM 781 C C . LEU A 1 103 ? -11.657 -4.092 7.839 1.00 81.62 103 LEU A C 1
ATOM 783 O O . LEU A 1 103 ? -12.550 -3.289 8.115 1.00 81.62 103 LEU A O 1
ATOM 787 N N . MET A 1 104 ? -11.681 -4.794 6.701 1.00 83.06 104 MET A N 1
ATOM 788 C CA . MET A 1 104 ? -12.738 -4.670 5.695 1.00 83.06 104 MET A CA 1
ATOM 789 C C . MET A 1 104 ? -13.982 -5.479 6.080 1.00 83.06 104 MET A C 1
ATOM 791 O O . MET A 1 104 ? -14.191 -6.620 5.665 1.00 83.06 104 MET A O 1
ATOM 795 N N . GLU A 1 105 ? -14.846 -4.852 6.872 1.00 82.38 105 GLU A N 1
ATOM 796 C CA . GLU A 1 105 ? -16.097 -5.455 7.344 1.00 82.38 105 GLU A CA 1
ATOM 797 C C . GLU A 1 105 ? -17.203 -5.431 6.272 1.00 82.38 105 GLU A C 1
ATOM 799 O O . GLU A 1 105 ? -18.009 -6.361 6.193 1.00 82.38 105 GLU A O 1
ATOM 804 N N . THR A 1 106 ? -17.223 -4.414 5.403 1.00 84.38 106 THR A N 1
ATOM 805 C CA . THR A 1 106 ? -18.259 -4.220 4.373 1.00 84.38 106 THR A CA 1
ATOM 806 C C . THR A 1 106 ? -17.962 -4.994 3.087 1.00 84.38 106 THR A C 1
ATOM 808 O O . THR A 1 106 ? -16.807 -5.278 2.762 1.00 84.38 106 THR A O 1
ATOM 811 N N . GLU A 1 107 ? -19.004 -5.344 2.326 1.00 80.94 107 GLU A N 1
ATOM 812 C CA . GLU A 1 107 ? -18.821 -6.010 1.028 1.00 80.94 107 GLU A CA 1
ATOM 813 C C . GLU A 1 107 ? -18.207 -5.056 -0.002 1.00 80.94 107 GLU A C 1
ATOM 815 O O . GLU A 1 107 ? -17.388 -5.467 -0.821 1.00 80.94 107 GLU A O 1
ATOM 820 N N . GLU A 1 108 ? -18.548 -3.771 0.073 1.00 79.19 108 GLU A N 1
ATOM 821 C CA . GLU A 1 108 ? -18.003 -2.719 -0.779 1.00 79.19 108 GLU A CA 1
ATOM 822 C C . GLU A 1 108 ? -16.493 -2.561 -0.571 1.00 79.19 108 GLU A C 1
ATOM 824 O O . GLU A 1 108 ? -15.744 -2.533 -1.546 1.00 79.19 108 GLU A O 1
ATOM 829 N N . GLY A 1 109 ? -16.029 -2.526 0.685 1.00 81.12 109 GLY A N 1
ATOM 830 C CA . GLY A 1 109 ? -14.601 -2.440 1.005 1.00 81.12 109 GLY A CA 1
ATOM 831 C C . GLY A 1 109 ? -13.836 -3.684 0.553 1.00 81.12 109 GLY A C 1
ATOM 832 O O . GLY A 1 109 ? -12.773 -3.579 -0.059 1.00 81.12 109 GLY A O 1
ATOM 833 N N . ARG A 1 110 ? -14.422 -4.873 0.757 1.00 85.88 110 ARG A N 1
ATOM 834 C CA . ARG A 1 110 ? -13.856 -6.132 0.251 1.00 85.88 110 ARG A CA 1
ATOM 835 C C . ARG A 1 110 ? -13.792 -6.166 -1.277 1.00 85.88 110 ARG A C 1
ATOM 837 O O . ARG A 1 110 ? -12.821 -6.686 -1.814 1.00 85.88 110 ARG A O 1
ATOM 844 N N . ARG A 1 111 ? -14.783 -5.611 -1.983 1.00 86.00 111 ARG A N 1
ATOM 845 C CA . ARG A 1 111 ? -14.759 -5.492 -3.449 1.00 86.00 111 ARG A CA 1
ATOM 846 C C . ARG A 1 111 ? -13.657 -4.549 -3.921 1.00 86.00 111 ARG A C 1
ATOM 848 O O . ARG A 1 111 ? -12.872 -4.954 -4.764 1.00 86.00 111 ARG A O 1
ATOM 855 N N . ALA A 1 112 ? -13.548 -3.358 -3.337 1.00 84.19 112 ALA A N 1
ATOM 856 C CA . ALA A 1 112 ? -12.508 -2.399 -3.706 1.00 84.19 112 ALA A CA 1
ATOM 857 C C . ALA A 1 112 ? -11.088 -2.962 -3.499 1.00 84.19 112 ALA A C 1
ATOM 859 O O . ALA A 1 112 ? -10.207 -2.730 -4.324 1.00 84.19 112 ALA A O 1
ATOM 860 N N . LEU A 1 113 ? -10.872 -3.736 -2.426 1.00 87.38 113 LEU A N 1
ATOM 861 C CA . LEU A 1 113 ? -9.593 -4.406 -2.186 1.00 87.38 113 LEU A CA 1
ATOM 862 C C . LEU A 1 113 ? -9.291 -5.467 -3.255 1.00 87.38 113 LEU A C 1
ATOM 864 O O . LEU A 1 113 ? -8.173 -5.505 -3.761 1.00 87.38 113 LEU A O 1
ATOM 868 N N . ARG A 1 114 ? -10.290 -6.271 -3.647 1.00 91.06 114 ARG A N 1
ATOM 869 C CA . ARG A 1 114 ? -10.147 -7.241 -4.746 1.00 91.06 114 ARG A CA 1
ATOM 870 C C . ARG A 1 114 ? -9.831 -6.555 -6.072 1.00 91.06 114 ARG A C 1
ATOM 872 O O . ARG A 1 114 ? -8.905 -6.978 -6.749 1.00 91.06 114 ARG A O 1
ATOM 879 N N . ASP A 1 115 ? -10.539 -5.479 -6.411 1.00 86.75 115 ASP A N 1
ATOM 880 C CA . ASP A 1 115 ? -10.312 -4.734 -7.657 1.00 86.75 115 ASP A CA 1
ATOM 881 C C . ASP A 1 115 ? -8.869 -4.189 -7.725 1.00 86.75 115 ASP A C 1
ATOM 883 O O . ASP A 1 115 ? -8.230 -4.211 -8.780 1.00 86.75 115 ASP A O 1
ATOM 887 N N . LEU A 1 116 ? -8.323 -3.738 -6.588 1.00 85.88 116 LEU A N 1
ATOM 888 C CA . LEU A 1 116 ? -6.925 -3.314 -6.478 1.00 85.88 116 LEU A CA 1
ATOM 889 C C . LEU A 1 116 ? -5.950 -4.483 -6.689 1.00 85.88 116 LEU A C 1
ATOM 891 O O . LEU A 1 116 ? -4.983 -4.345 -7.440 1.00 85.88 116 LEU A O 1
ATOM 895 N N . GLU A 1 117 ? -6.182 -5.619 -6.029 1.00 88.88 117 GLU A N 1
ATOM 896 C CA . GLU A 1 117 ? -5.347 -6.820 -6.148 1.00 88.88 117 GLU A CA 1
ATOM 897 C C . GLU A 1 117 ? -5.356 -7.384 -7.576 1.00 88.88 117 GLU A C 1
ATOM 899 O O . GLU A 1 117 ? -4.296 -7.692 -8.126 1.00 88.88 117 GLU A O 1
ATOM 904 N N . GLU A 1 118 ? -6.530 -7.459 -8.206 1.00 89.00 118 GLU A N 1
ATOM 905 C CA . GLU A 1 118 ? -6.701 -7.874 -9.600 1.00 89.00 118 GLU A CA 1
ATOM 906 C C . GLU A 1 118 ? -6.009 -6.900 -10.559 1.00 89.00 118 GLU A C 1
ATOM 908 O O . GLU A 1 118 ? -5.280 -7.326 -11.459 1.00 89.00 118 GLU A O 1
ATOM 913 N N . GLY A 1 119 ? -6.161 -5.591 -10.337 1.00 80.12 119 GLY A N 1
ATOM 914 C CA . GLY A 1 119 ? -5.474 -4.561 -11.113 1.00 80.12 119 GLY A CA 1
ATOM 915 C C . GLY A 1 119 ? -3.950 -4.674 -11.021 1.00 80.12 119 GLY A C 1
ATOM 916 O O . GLY A 1 119 ? -3.262 -4.603 -12.042 1.00 80.12 119 GLY A O 1
ATOM 917 N N . LEU A 1 120 ? -3.411 -4.914 -9.821 1.00 85.19 120 LEU A N 1
ATOM 918 C CA . LEU A 1 120 ? -1.981 -5.162 -9.615 1.00 85.19 120 LEU A CA 1
ATOM 919 C C . LEU A 1 120 ? -1.522 -6.440 -10.322 1.00 85.19 120 LEU A C 1
ATOM 921 O O . LEU A 1 120 ? -0.500 -6.422 -11.010 1.00 85.19 120 LEU A O 1
ATOM 925 N N . ALA A 1 121 ? -2.273 -7.534 -10.184 1.00 88.69 121 ALA A N 1
ATOM 926 C CA . ALA A 1 121 ? -1.957 -8.811 -10.818 1.00 88.69 121 ALA A CA 1
ATOM 927 C C . ALA A 1 121 ? -1.962 -8.719 -12.352 1.00 88.69 121 ALA A C 1
ATOM 929 O O . ALA A 1 121 ? -1.111 -9.323 -13.002 1.00 88.69 121 ALA A O 1
ATOM 930 N N . ALA A 1 122 ? -2.875 -7.933 -12.929 1.00 82.25 122 ALA A N 1
ATOM 931 C CA . ALA A 1 122 ? -2.942 -7.698 -14.367 1.00 82.25 122 ALA A CA 1
ATOM 932 C C . ALA A 1 122 ? -1.821 -6.772 -14.868 1.00 82.25 122 ALA A C 1
ATOM 934 O O . ALA A 1 122 ? -1.261 -6.993 -15.941 1.00 82.25 122 ALA A O 1
ATOM 935 N N . TRP A 1 123 ? -1.480 -5.729 -14.108 1.00 82.69 123 TRP A N 1
ATOM 936 C CA . TRP A 1 123 ? -0.539 -4.700 -14.551 1.00 82.69 123 TRP A CA 1
ATOM 937 C C . TRP A 1 123 ? 0.937 -5.082 -14.391 1.00 82.69 123 TRP A C 1
ATOM 939 O O . TRP A 1 123 ? 1.744 -4.762 -15.263 1.00 82.69 123 TRP A O 1
ATOM 949 N N . LEU A 1 124 ? 1.304 -5.777 -13.309 1.00 87.38 124 LEU A N 1
ATOM 950 C CA . LEU A 1 124 ? 2.690 -6.182 -13.038 1.00 87.38 124 LEU A CA 1
ATOM 951 C C . LEU A 1 124 ? 3.385 -6.905 -14.207 1.00 87.38 124 LEU A C 1
ATOM 953 O O . LEU A 1 124 ? 4.484 -6.479 -14.575 1.00 87.38 124 LEU A O 1
ATOM 957 N N . PRO A 1 125 ? 2.792 -7.946 -14.827 1.00 87.88 125 PRO A N 1
ATOM 958 C CA . PRO A 1 125 ? 3.430 -8.614 -15.957 1.00 87.88 125 PRO A CA 1
ATOM 959 C C . PRO A 1 125 ? 3.581 -7.679 -17.163 1.00 87.88 125 PRO A C 1
ATOM 961 O O . PRO A 1 125 ? 4.625 -7.687 -17.806 1.00 87.88 125 PRO A O 1
ATOM 964 N N . LEU A 1 126 ? 2.601 -6.806 -17.432 1.00 83.56 126 LEU A N 1
ATOM 965 C CA . LEU A 1 126 ? 2.684 -5.829 -18.526 1.00 83.56 126 LEU A CA 1
ATOM 966 C C . LEU A 1 126 ? 3.830 -4.833 -18.317 1.00 83.56 126 LEU A C 1
ATOM 968 O O . LEU A 1 126 ? 4.538 -4.491 -19.265 1.00 83.56 126 LEU A O 1
ATOM 972 N N . HIS A 1 127 ? 4.030 -4.377 -17.079 1.00 82.81 127 HIS A N 1
ATOM 973 C CA . HIS A 1 127 ? 5.150 -3.507 -16.734 1.00 82.81 127 HIS A CA 1
ATOM 974 C C . HIS A 1 127 ? 6.499 -4.201 -16.971 1.00 82.81 127 HIS A C 1
ATOM 976 O O . HIS A 1 127 ? 7.384 -3.608 -17.589 1.00 82.81 127 HIS A O 1
ATOM 982 N N . GLN A 1 128 ? 6.639 -5.459 -16.543 1.00 86.69 128 GLN A N 1
ATOM 983 C CA . GLN A 1 128 ? 7.852 -6.249 -16.770 1.00 86.69 128 GLN A CA 1
ATOM 984 C C . GLN A 1 128 ? 8.134 -6.435 -18.265 1.00 86.69 128 GLN A C 1
ATOM 986 O O . GLN A 1 128 ? 9.229 -6.108 -18.720 1.00 86.69 128 GLN A O 1
ATOM 991 N N . THR A 1 129 ? 7.131 -6.853 -19.043 1.00 86.19 129 THR A N 1
ATOM 992 C CA . THR A 1 129 ? 7.251 -7.009 -20.500 1.00 86.19 129 THR A CA 1
ATOM 993 C C . THR A 1 129 ? 7.647 -5.701 -21.185 1.00 86.19 129 THR A C 1
ATOM 995 O O . THR A 1 129 ? 8.511 -5.698 -22.061 1.00 86.19 129 THR A O 1
ATOM 998 N N . TYR A 1 130 ? 7.078 -4.565 -20.766 1.00 83.69 130 TYR A N 1
ATOM 999 C CA . TYR A 1 130 ? 7.483 -3.261 -21.290 1.00 83.69 130 TYR A CA 1
ATOM 1000 C C . TYR A 1 130 ? 8.968 -2.984 -21.029 1.00 83.69 130 TYR A C 1
ATOM 1002 O O . TYR A 1 130 ? 9.679 -2.566 -21.942 1.00 83.69 130 TYR A O 1
ATOM 1010 N N . LEU A 1 131 ? 9.448 -3.186 -19.796 1.00 86.25 131 LEU A N 1
ATOM 1011 C CA . LEU A 1 131 ? 10.848 -2.917 -19.456 1.00 86.25 131 LEU A CA 1
ATOM 1012 C C . LEU A 1 131 ? 11.804 -3.834 -20.229 1.00 86.25 131 LEU A C 1
ATOM 1014 O O . LEU A 1 131 ? 12.849 -3.370 -20.686 1.00 86.25 131 LEU A O 1
ATOM 1018 N N . GLU A 1 132 ? 11.439 -5.101 -20.428 1.00 87.06 132 GLU A N 1
ATOM 1019 C CA . GLU A 1 132 ? 12.201 -6.041 -21.255 1.00 87.06 132 GLU A CA 1
ATOM 1020 C C . GLU A 1 132 ? 12.289 -5.577 -22.714 1.00 87.06 132 GLU A C 1
ATOM 1022 O O . GLU A 1 132 ? 13.384 -5.488 -23.275 1.00 87.06 132 GLU A O 1
ATOM 1027 N N . HIS A 1 133 ? 11.159 -5.214 -23.324 1.00 85.50 133 HIS A N 1
ATOM 1028 C CA . HIS A 1 133 ? 11.124 -4.701 -24.693 1.00 85.50 133 HIS A CA 1
ATOM 1029 C C . HIS A 1 133 ? 11.892 -3.387 -24.850 1.00 85.50 133 HIS A C 1
ATOM 1031 O O . HIS A 1 133 ? 12.685 -3.246 -25.784 1.00 85.50 133 HIS A O 1
ATOM 1037 N N . ALA A 1 134 ? 11.721 -2.452 -23.913 1.00 80.44 134 ALA A N 1
ATOM 1038 C CA . ALA A 1 134 ? 12.411 -1.168 -23.921 1.00 80.44 134 ALA A CA 1
ATOM 1039 C C . ALA A 1 134 ? 13.931 -1.340 -23.775 1.00 80.44 134 ALA A C 1
ATOM 1041 O O . ALA A 1 134 ? 14.693 -0.710 -24.508 1.00 80.44 134 ALA A O 1
ATOM 1042 N N . ARG A 1 135 ? 14.387 -2.254 -22.906 1.00 80.06 135 ARG A N 1
ATOM 1043 C CA . ARG A 1 135 ? 15.810 -2.605 -22.772 1.00 80.06 135 ARG A CA 1
ATOM 1044 C C . ARG A 1 135 ? 16.384 -3.197 -24.061 1.00 80.06 135 ARG A C 1
ATOM 1046 O O . ARG A 1 135 ? 17.529 -2.917 -24.406 1.00 80.06 135 ARG A O 1
ATOM 1053 N N . ASN A 1 136 ? 15.582 -3.973 -24.787 1.00 82.44 136 ASN A N 1
ATOM 1054 C CA . ASN A 1 136 ? 15.965 -4.589 -26.057 1.00 82.44 136 ASN A CA 1
ATOM 1055 C C . ASN A 1 136 ? 15.750 -3.669 -27.277 1.00 82.44 136 ASN A C 1
ATOM 1057 O O . ASN A 1 136 ? 15.986 -4.103 -28.404 1.00 82.44 136 ASN A O 1
ATOM 1061 N N . LYS A 1 137 ? 15.299 -2.418 -27.077 1.00 74.62 137 LYS A N 1
ATOM 1062 C CA . LYS A 1 137 ? 14.903 -1.461 -28.133 1.00 74.62 137 LYS A CA 1
ATOM 1063 C C . LYS A 1 137 ? 13.871 -2.028 -29.122 1.00 74.62 137 LYS A C 1
ATOM 1065 O O . LYS A 1 137 ? 13.801 -1.606 -30.273 1.00 74.62 137 LYS A O 1
ATOM 1070 N N . GLN A 1 138 ? 13.060 -2.980 -28.669 1.00 64.31 138 GLN A N 1
ATOM 1071 C CA . GLN A 1 138 ? 11.981 -3.598 -29.435 1.00 64.31 138 GLN A CA 1
ATOM 1072 C C . GLN A 1 138 ? 10.676 -2.861 -29.135 1.00 64.31 138 GLN A C 1
ATOM 1074 O O . GLN A 1 138 ? 9.840 -3.338 -28.376 1.00 64.31 138 GLN A O 1
ATOM 1079 N N . PHE A 1 139 ? 10.518 -1.664 -29.694 1.00 58.44 139 PHE A N 1
ATOM 1080 C CA . PHE A 1 139 ? 9.234 -0.966 -29.680 1.00 58.44 139 PHE A CA 1
ATOM 1081 C C . PHE A 1 139 ? 8.438 -1.482 -30.883 1.00 58.44 139 PHE A C 1
ATOM 1083 O O . PHE A 1 139 ? 8.820 -1.203 -32.019 1.00 58.44 139 PHE A O 1
ATOM 1090 N N . ALA A 1 140 ? 7.438 -2.331 -30.635 1.00 47.22 140 ALA A N 1
ATOM 1091 C CA . ALA A 1 140 ? 6.525 -2.809 -31.674 1.00 47.22 140 ALA A CA 1
ATOM 1092 C C . ALA A 1 140 ? 5.689 -1.658 -32.251 1.00 47.22 140 ALA A C 1
ATOM 1094 O O . ALA A 1 140 ? 5.288 -0.774 -31.456 1.00 47.22 140 ALA A O 1
#

Nearest PDB structures (foldseek):
  7o3w-assembly1_A  TM=6.876E-01  e=5.682E-01  Synechocystis sp. PCC 6803 substr. Kazusa
  9eon-assembly1_A  TM=5.245E-01  e=7.578E+00  Synechocystis sp. PCC 6803
  8ts7-assembly1_B  TM=5.548E-01  e=9.006E+00  Homo sapiens

Foldseek 3Di:
DDPVVVVVVVVVVVVVVVVVVVVVVVVVVVVVVVVVVVVVVLVVLLVVLVVLLVVLVVQLVVLLVQLLVCLVVVNPPSNVVSVVSNVVSVVSNVVSLVVCVVSCPDPVSVVVSVVVVVVCVVVVVVSVVVSVCSNVVNDD

pLDDT: mean 78.45, std 9.75, range [47.22, 91.94]

Sequence (140 aa):
MTIGKKLMLSTAVLFVLIVGISINTFSAASRLGSQLEDVITKEFVKVDLSQAIGKGVFEMQAAARGAQLSLINDDASAYQTSVQRFDDALARLRQQIEEVRPLMETEEGRRALRDLEEGLAAWLPLHQTYLEHARNKQFA

=== Feature glossary ===
Reading guide. The protein is described through the following features:

Foldseek 3Di. A 3Di character summarizes, for each residue, the relative orientation of the Cα frame of its nearest spatial neighbor. Because it encodes fold topology rather than chemistry, 3Di alignments detect remote structural similarity that sequence alignment misses.

Contact-map, Ramachandran, and PAE plots. Plot images: a contact map (which residues are close in 3D, as an N×N binary image), a Ramachandran scatter (backbone torsion angles, revealing secondary-structure composition at a glance), and — for AlphaFold structures — a PAE heatmap (pairwise prediction confidence).

Radius of gyration, Cα contacts, bounding box. Radius of gyration (Rg) is the root-mean-square distance of Cα atoms from their centroid — a single number for overall size and compactness. A globular domain of N residues has Rg ≈ 2.2·N^0.38 Å; an extended or disordered chain has a much larger Rg.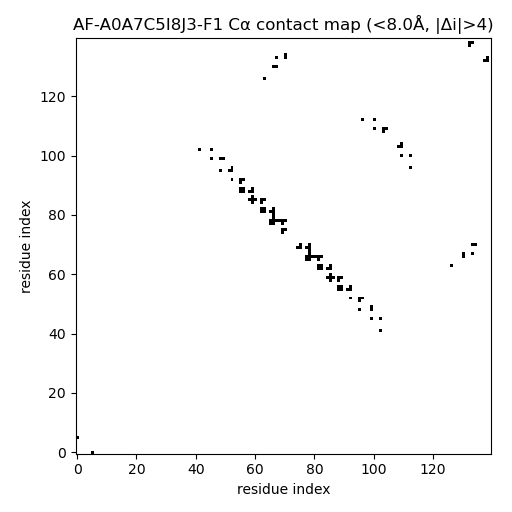 The Cα contact count is the number of residue pairs whose Cα atoms are within 8 Å and are more than four positions apart in sequence — a standard proxy for tertiary packing density. The bounding box is the smallest axis-aligned box enclosing all Cα atoms.

Secondary structure (8-state, DSSP). Eight-state secondary structure (DSSP): H is the canonical α-helix, G the tighter 3₁₀-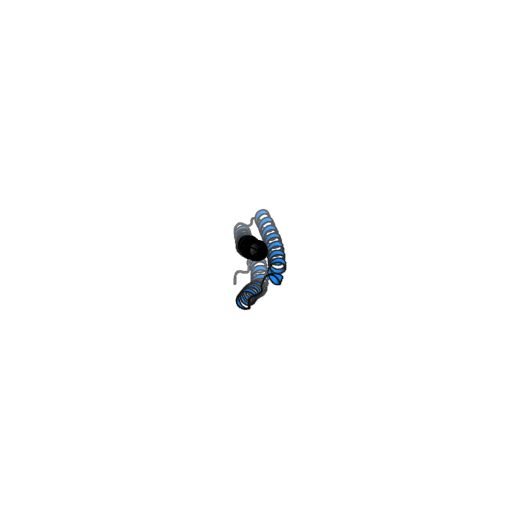helix, I the wider π-helix; E/B are β-structure, T and S are turns and bends, and '-' is everything else. DSSP derives these from the pattern of main-chain N–H···O=C hydrogen bonds, not from the sequence.

B-factor. B-factor (Debye–Waller factor) reflects atomic displacement in the crystal lattice. It is an experimental observable (units Å²), not a prediction; low values mean the atom is pinned down, high values mean it moves or is heterogeneous across the crystal.

pLDDT. pLDDT is the predicted lDDT-Cα score: AlphaFold's confidence that the local environment of each residue (all inter-atomic distances within 15 Å) is correctly placed. It is a per-residue number between 0 and 100, with higher meaning more reliable.

Nearest PDB structures. Nearest PDB neighbors are the top structural matches found by Foldseek when searching this structure against the entire Protein Data Bank. Each hit reports a TM-score (0 to 1; >0.5 almost always implies the same fold) and an E-value. These are *structural* homologs — they may share no detectable sequence similarity.

Solvent-accessible surface area. Accessible surface area quantifies burial. A residue with SASA near zero is packed into the hydrophobic core; one with SASA >100 Å² sits on the surface. Computed here via the Shrake–Rupley numerical algorithm with a 1.4 Å probe.

Rendered structure images. Structure images are PyMOL renders from six orthogonal camera directions. Cartoon representation draws helices as coils and strands as arrows; sticks shows the backbone as bonds; surface shows the solvent-excluded envelope. Rainbow coloring maps sequence position to hue (blue→red, N→C); chain coloring assigns a distinct color per polypeptide.

Backbone torsions (φ/ψ). φ (phi) and ψ (psi) are the two rotatable backbone dihedrals per residue: φ is the C(i-1)–N–Cα–C torsion, ψ is the N–Cα–C–N(i+1) torsion, both in degrees on (−180°, 180°]. α-helical residues cluster near (−60°, −45°); β-strand residues near (−120°, +130°). A Ramachandran plot is simply a scatter of (φ, ψ) for every residue.

Predicted aligned error. Predicted Aligned Error (PAE) is an AlphaFold confidence matrix: entry (i, j) is the expected error in the position of residue j, in ångströms, when the prediction is superimposed on the true structure at residue i. Low PAE within a block of residues means that block is internally rigid and well-predicted; high PAE between two blocks means their relative placement is uncertain even if each block individually is confident.

mmCIF coordinates. Structure coordinates are given as an mmCIF _atom_site loop: one row per atom with element, residue name, chain id, sequence number, and x/y/z position in Å. Only the four main-chain atoms per residue are included here; side chains are omitted to keep the record compact.

InterPro / GO / CATH / organism. Database cross-references. InterPro integrates a dozen domain/family signature databases into unified entries with residue-range hits. GO terms attach function/process/location labels with evidence codes. CATH codes position the fold in a four-level structural taxonomy. Organism is the NCBI-taxonomy species name.

Secondary structure (3-state, P-SEA). SS3 is a coarse helix/strand/coil call (letters a/b/c) made by the P-SEA algorithm from inter-Cα distances and dihedrals. It is less detailed than DSSP but needs only Cα positions.

Sequence. Sequence gives the chain of amino acids in standard one-letter code (A=alanine, C=cysteine, …, Y=tyrosine), read N→C. It is the only feature that is directly encoded by the gene; all structural features are derived from the folded form of this sequence.